Protein AF-A0A932XA72-F1 (afdb_monomer_lite)

Foldseek 3Di:
DAPLVLLVLLCVQDPQSVPPDSVVSVVVCVLQVWDDDPQKIWTALPPPRDIDMDGSVQVSNQRDSLSRHDPVVVVVVVVVDDDD

pLDDT: mean 87.44, std 14.62, range [32.56, 97.31]

Radius of gyration: 13.33 Å; chains: 1; bounding box: 38×28×25 Å

Secondary structure (DSSP, 8-state):
--HHHHHHHHHHH-TTGGGS-HHHHHHHHHHTT-EEETTEEEEE-TTT--EEEEEHHHHTT--STGGG--H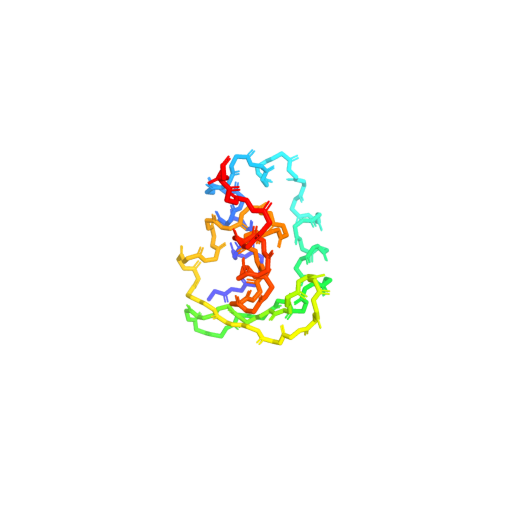HHHHHHHTTS---

Structure (mmCIF, N/CA/C/O backbone):
data_AF-A0A932XA72-F1
#
_entry.id   AF-A0A932XA72-F1
#
loop_
_atom_site.group_PDB
_atom_site.id
_atom_site.type_symbol
_atom_site.label_atom_id
_atom_site.label_alt_id
_atom_site.label_comp_id
_atom_site.label_asym_id
_atom_site.label_entity_id
_atom_site.label_seq_id
_atom_site.pdbx_PDB_ins_code
_atom_site.Cartn_x
_atom_site.Cartn_y
_atom_site.Cartn_z
_atom_site.occupancy
_atom_site.B_iso_or_equiv
_atom_site.auth_seq_id
_atom_site.auth_comp_id
_atom_site.auth_asym_id
_atom_site.auth_atom_id
_atom_site.pdbx_PDB_model_num
ATOM 1 N N . MET A 1 1 ? -8.565 11.814 4.544 1.00 83.31 1 MET A N 1
ATOM 2 C CA . MET A 1 1 ? -7.801 11.384 3.366 1.00 83.31 1 MET A CA 1
ATOM 3 C C . MET A 1 1 ? -8.520 10.218 2.713 1.00 83.31 1 MET A C 1
ATOM 5 O O . MET A 1 1 ? -8.943 9.316 3.433 1.00 83.31 1 MET A O 1
ATOM 9 N N . ASP A 1 2 ? -8.692 10.241 1.395 1.00 89.56 2 ASP A N 1
ATOM 10 C CA . ASP A 1 2 ? -9.192 9.091 0.629 1.00 89.56 2 ASP A CA 1
ATOM 11 C C . ASP A 1 2 ? -8.054 8.278 -0.034 1.00 89.56 2 ASP A C 1
ATOM 13 O O . ASP A 1 2 ? -6.881 8.643 0.029 1.00 89.56 2 ASP A O 1
ATOM 17 N N . LEU A 1 3 ? -8.379 7.136 -0.657 1.00 91.31 3 LEU A N 1
ATOM 18 C CA . LEU A 1 3 ? -7.374 6.268 -1.296 1.00 91.31 3 LEU A CA 1
ATOM 19 C C . LEU A 1 3 ? -6.656 6.925 -2.486 1.00 91.31 3 LEU A C 1
ATOM 21 O O . LEU A 1 3 ? -5.529 6.542 -2.798 1.00 91.31 3 LEU A O 1
ATOM 25 N N . ARG A 1 4 ? -7.297 7.875 -3.177 1.00 93.25 4 ARG A N 1
ATOM 26 C CA . ARG A 1 4 ? -6.701 8.568 -4.327 1.00 93.25 4 ARG A CA 1
ATOM 27 C C . ARG A 1 4 ? -5.719 9.632 -3.862 1.00 93.25 4 ARG A C 1
ATOM 29 O O . ARG A 1 4 ? -4.645 9.733 -4.446 1.00 93.25 4 ARG A O 1
ATOM 36 N N . GLU A 1 5 ? -6.069 10.371 -2.814 1.00 93.69 5 GLU A N 1
ATOM 37 C CA . GLU A 1 5 ? -5.163 11.297 -2.132 1.00 93.69 5 GLU A CA 1
ATOM 38 C C . GLU A 1 5 ? -3.936 10.545 -1.609 1.00 93.69 5 GLU A C 1
ATOM 40 O O . GLU A 1 5 ? -2.815 10.891 -1.975 1.00 93.69 5 GLU A O 1
ATOM 45 N N . LEU A 1 6 ? -4.139 9.424 -0.901 1.00 93.62 6 LEU A N 1
ATOM 46 C CA . LEU A 1 6 ? -3.039 8.577 -0.430 1.00 93.62 6 LEU A CA 1
ATOM 47 C C . LEU A 1 6 ? -2.141 8.100 -1.581 1.00 93.62 6 LEU A C 1
ATOM 49 O O . LEU A 1 6 ? -0.921 8.113 -1.462 1.00 93.62 6 LEU A O 1
ATOM 53 N N . ALA A 1 7 ? -2.723 7.648 -2.695 1.00 94.38 7 ALA A N 1
ATOM 54 C CA . ALA A 1 7 ? -1.950 7.200 -3.854 1.00 94.38 7 ALA A CA 1
ATOM 55 C C . ALA A 1 7 ? -1.158 8.346 -4.508 1.00 94.38 7 ALA A C 1
ATOM 57 O O . ALA A 1 7 ? -0.048 8.122 -4.988 1.00 94.38 7 ALA A O 1
ATOM 58 N N . SER A 1 8 ? -1.709 9.563 -4.524 1.00 94.00 8 SER A N 1
ATOM 59 C CA . SER A 1 8 ? -1.021 10.755 -5.028 1.00 94.00 8 SER A CA 1
ATOM 60 C C . SER A 1 8 ? 0.170 11.127 -4.145 1.00 94.00 8 SER A C 1
ATOM 62 O O . SER A 1 8 ? 1.271 11.323 -4.663 1.00 94.00 8 SER A O 1
ATOM 64 N N . ASP A 1 9 ? -0.028 11.161 -2.827 1.00 93.56 9 ASP A N 1
ATOM 65 C CA . ASP A 1 9 ? 1.020 11.503 -1.861 1.00 93.56 9 ASP A CA 1
ATOM 66 C C . ASP A 1 9 ? 2.131 10.449 -1.857 1.00 93.56 9 ASP A C 1
ATOM 68 O O . ASP A 1 9 ? 3.308 10.782 -2.001 1.00 93.56 9 ASP A O 1
ATOM 72 N N . HIS A 1 10 ? 1.762 9.166 -1.815 1.00 94.12 10 HIS A N 1
ATOM 73 C CA . HIS A 1 10 ? 2.711 8.054 -1.887 1.00 94.12 10 HIS A CA 1
ATOM 74 C C . HIS A 1 10 ? 3.533 8.099 -3.184 1.00 94.12 10 HIS A C 1
ATOM 76 O O . HIS A 1 10 ? 4.754 7.953 -3.170 1.00 94.12 10 HIS A O 1
ATOM 82 N N . ARG A 1 11 ? 2.893 8.405 -4.319 1.00 93.81 11 ARG A N 1
ATOM 83 C CA . ARG A 1 11 ? 3.588 8.592 -5.600 1.00 93.81 11 ARG A CA 1
ATOM 84 C C . ARG A 1 11 ? 4.575 9.762 -5.579 1.00 93.81 11 ARG A C 1
ATOM 86 O O . ARG A 1 11 ? 5.590 9.697 -6.266 1.00 93.81 11 ARG A O 1
ATOM 93 N N . GLY A 1 12 ? 4.267 10.832 -4.847 1.00 91.75 12 GLY A N 1
ATOM 94 C CA . GLY A 1 12 ? 5.146 11.993 -4.692 1.00 91.75 12 GLY A CA 1
ATOM 95 C C . GLY A 1 12 ? 6.353 11.731 -3.788 1.00 91.75 12 G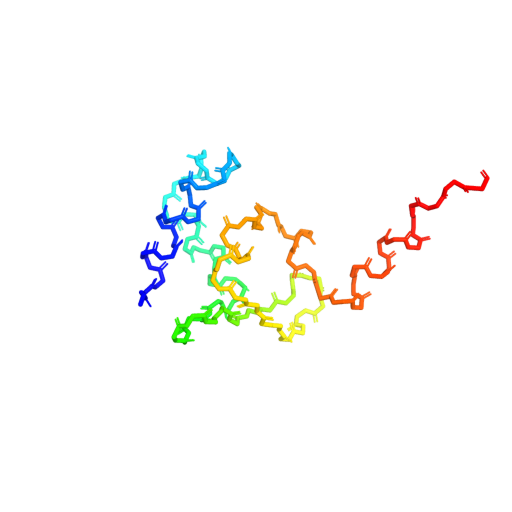LY A C 1
ATOM 96 O O . GLY A 1 12 ? 7.401 12.339 -3.993 1.00 91.75 12 GLY A O 1
ATOM 97 N N . MET A 1 13 ? 6.216 10.818 -2.824 1.00 90.25 13 MET A N 1
ATOM 98 C CA . MET A 1 13 ? 7.257 10.482 -1.844 1.00 90.25 13 MET A CA 1
ATOM 99 C C . MET A 1 13 ? 8.139 9.295 -2.261 1.00 90.25 13 MET A C 1
ATOM 101 O O . MET A 1 13 ? 9.248 9.154 -1.751 1.00 90.25 13 MET A O 1
ATOM 105 N N . SER A 1 14 ? 7.687 8.485 -3.222 1.00 87.44 14 SER A N 1
ATOM 106 C CA . SER A 1 14 ? 8.387 7.295 -3.707 1.00 87.44 14 SER A CA 1
ATOM 107 C C . SER A 1 14 ? 9.009 7.489 -5.092 1.00 87.44 14 SER A C 1
ATOM 109 O O . SER A 1 14 ? 8.311 7.689 -6.088 1.00 87.44 14 SER A O 1
ATOM 111 N N . ALA A 1 15 ? 10.324 7.290 -5.215 1.00 86.69 15 ALA A N 1
ATOM 112 C CA . ALA A 1 15 ? 10.997 7.278 -6.521 1.00 86.69 15 ALA A CA 1
ATOM 113 C C . ALA A 1 15 ? 10.594 6.075 -7.402 1.00 86.69 15 ALA A C 1
ATOM 115 O O . ALA A 1 15 ? 10.723 6.124 -8.633 1.00 86.69 15 ALA A O 1
ATOM 116 N N . VAL A 1 16 ? 10.126 4.985 -6.785 1.00 89.38 16 VAL A N 1
ATOM 117 C CA . VAL A 1 16 ? 9.654 3.783 -7.481 1.00 89.38 16 VAL A CA 1
ATOM 118 C C . VAL A 1 16 ? 8.247 4.022 -8.019 1.00 89.38 16 VAL A C 1
ATOM 120 O O . VAL A 1 16 ? 8.029 3.917 -9.230 1.00 89.38 16 VAL A O 1
ATOM 123 N N . LEU A 1 17 ? 7.314 4.411 -7.148 1.00 91.00 17 LEU A N 1
ATOM 124 C CA . LEU A 1 17 ? 5.917 4.620 -7.518 1.00 91.00 17 LEU A CA 1
ATOM 125 C C . LEU A 1 17 ? 5.726 5.875 -8.376 1.00 91.00 17 LEU A C 1
ATOM 127 O O . LEU A 1 17 ? 4.799 5.909 -9.182 1.00 91.00 17 LEU A O 1
ATOM 131 N N . ALA A 1 18 ? 6.631 6.862 -8.326 1.00 92.25 18 ALA A N 1
ATOM 132 C CA . ALA A 1 18 ? 6.638 7.999 -9.255 1.00 92.25 18 ALA A CA 1
ATOM 133 C C . ALA A 1 18 ? 6.618 7.567 -10.735 1.00 92.25 18 ALA A C 1
ATOM 135 O O . ALA A 1 18 ? 6.042 8.256 -11.584 1.00 92.25 18 ALA A O 1
ATOM 136 N N . LYS A 1 19 ? 7.208 6.407 -11.054 1.00 93.69 19 LYS A N 1
ATOM 137 C CA . LYS A 1 19 ? 7.236 5.837 -12.412 1.00 93.69 19 LYS A CA 1
ATOM 138 C C . LYS A 1 19 ? 5.938 5.121 -12.787 1.00 93.69 19 LYS A C 1
ATOM 140 O O . LYS A 1 19 ? 5.720 4.839 -13.962 1.00 93.69 19 LYS A O 1
ATOM 145 N N . TRP A 1 20 ? 5.096 4.806 -11.807 1.00 93.25 20 TRP A N 1
ATOM 146 C CA . TRP A 1 20 ? 3.837 4.105 -12.010 1.00 93.25 20 TRP A CA 1
ATOM 147 C C . TRP A 1 20 ? 2.741 5.103 -12.378 1.00 93.25 20 TRP A C 1
ATOM 149 O O . TRP A 1 20 ? 2.700 6.245 -11.905 1.00 93.25 20 TRP A O 1
ATOM 159 N N . GLN A 1 21 ? 1.826 4.657 -13.234 1.00 93.56 21 GLN A N 1
ATOM 160 C CA . GLN A 1 21 ? 0.586 5.375 -13.486 1.00 93.56 21 GLN A CA 1
ATOM 161 C C . GLN A 1 21 ? -0.288 5.326 -12.223 1.00 93.56 21 GLN A C 1
ATOM 163 O O . GLN A 1 21 ? -0.323 4.284 -11.563 1.00 93.56 21 GLN A O 1
ATOM 168 N N . PRO A 1 22 ? -1.065 6.379 -11.906 1.00 90.62 22 PRO A N 1
ATOM 169 C CA . PRO A 1 22 ? -1.942 6.382 -10.730 1.00 90.62 22 PRO A CA 1
ATOM 170 C C . PRO A 1 22 ? -2.864 5.155 -10.646 1.00 90.62 22 PRO A C 1
ATOM 172 O O . PRO A 1 22 ? -3.070 4.599 -9.571 1.00 90.62 22 PRO A O 1
ATOM 175 N N . GLY A 1 23 ? -3.360 4.671 -11.790 1.00 93.38 23 GLY A N 1
ATOM 176 C CA . GLY A 1 23 ? -4.178 3.457 -11.852 1.00 93.38 23 GLY A CA 1
ATOM 177 C C . GLY A 1 23 ? -3.447 2.181 -11.414 1.00 93.38 23 GLY A C 1
ATOM 178 O O . GLY A 1 23 ? -4.072 1.311 -10.821 1.00 93.38 23 GLY A O 1
ATOM 179 N N . GLN A 1 24 ? -2.133 2.073 -11.641 1.00 95.00 24 GLN A N 1
ATOM 180 C CA . GLN A 1 24 ? -1.343 0.914 -11.201 1.00 95.00 24 GLN A CA 1
ATOM 181 C C . GLN A 1 24 ? -1.186 0.890 -9.679 1.00 95.00 24 GLN A C 1
ATOM 183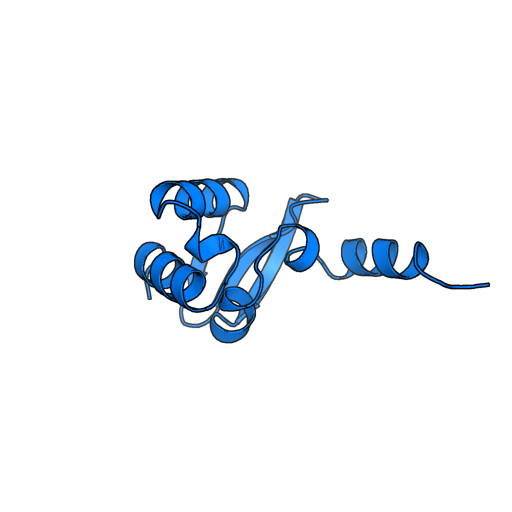 O O . GLN A 1 24 ? -1.279 -0.173 -9.077 1.00 95.00 24 GLN A O 1
ATOM 188 N N . ILE A 1 25 ? -1.011 2.058 -9.055 1.00 94.50 25 ILE A N 1
ATOM 189 C CA . ILE A 1 25 ? -0.925 2.180 -7.593 1.00 94.50 25 ILE A CA 1
ATOM 190 C C . ILE A 1 25 ? -2.263 1.792 -6.956 1.00 94.50 25 ILE A C 1
ATOM 192 O O . ILE A 1 25 ? -2.293 1.046 -5.985 1.00 94.50 25 ILE A O 1
ATOM 196 N N . LEU A 1 26 ? -3.384 2.230 -7.539 1.00 95.31 26 LEU A N 1
ATOM 197 C CA . LEU A 1 26 ? -4.717 1.865 -7.052 1.00 95.31 26 LEU A CA 1
ATOM 198 C C . LEU A 1 26 ? -5.020 0.367 -7.203 1.00 95.31 26 LEU A C 1
ATOM 200 O O . LEU A 1 26 ? -5.646 -0.211 -6.318 1.00 95.31 26 LEU A O 1
ATOM 204 N N . LEU A 1 27 ? -4.580 -0.267 -8.296 1.00 96.00 27 LEU A N 1
ATOM 205 C CA . LEU A 1 27 ? -4.692 -1.721 -8.466 1.00 96.00 27 LEU A CA 1
ATOM 206 C C . LEU A 1 27 ? -3.858 -2.465 -7.422 1.00 96.00 27 LEU A C 1
ATOM 208 O O . LEU A 1 27 ? -4.358 -3.377 -6.774 1.00 96.00 27 LEU A O 1
ATOM 212 N N . TRP A 1 28 ? -2.625 -2.018 -7.196 1.00 94.94 28 TRP A N 1
ATOM 213 C CA . TRP A 1 28 ? -1.764 -2.577 -6.160 1.00 94.94 28 TRP A CA 1
ATOM 214 C C . TRP A 1 28 ? -2.371 -2.433 -4.756 1.00 94.94 28 TRP A C 1
ATOM 216 O O . TRP A 1 28 ? -2.391 -3.387 -3.982 1.00 94.94 28 TRP A O 1
ATOM 226 N N . TYR A 1 29 ? -2.959 -1.277 -4.442 1.00 95.88 29 TYR A N 1
ATOM 227 C CA . TYR A 1 29 ? -3.708 -1.076 -3.200 1.00 95.88 29 TYR A CA 1
ATOM 228 C C . TYR A 1 29 ? -4.901 -2.028 -3.073 1.00 95.88 29 TYR A C 1
ATOM 230 O O . TYR A 1 29 ? -5.175 -2.518 -1.978 1.00 95.88 29 TYR A O 1
ATOM 238 N N . ALA A 1 30 ? -5.606 -2.305 -4.172 1.00 95.69 30 ALA A N 1
ATOM 239 C CA . ALA A 1 30 ? -6.721 -3.244 -4.173 1.00 95.69 30 ALA A CA 1
ATOM 240 C C . ALA A 1 30 ? -6.259 -4.683 -3.891 1.00 95.69 30 ALA A C 1
ATOM 242 O O . ALA A 1 30 ? -6.878 -5.356 -3.065 1.00 95.69 30 ALA A O 1
ATOM 243 N N . ASP A 1 31 ? -5.150 -5.123 -4.496 1.00 95.31 31 ASP A N 1
ATOM 244 C CA . ASP A 1 31 ? -4.556 -6.447 -4.245 1.00 95.31 31 ASP A CA 1
ATOM 245 C C . ASP A 1 31 ? -4.167 -6.628 -2.770 1.00 95.31 31 ASP A C 1
ATOM 247 O O . ASP A 1 31 ? -4.310 -7.708 -2.192 1.00 95.31 31 ASP A O 1
ATOM 251 N N . LEU A 1 32 ? -3.726 -5.541 -2.137 1.00 95.62 32 LEU A N 1
ATOM 252 C CA . LEU A 1 32 ? -3.363 -5.496 -0.727 1.00 95.62 32 LEU A CA 1
ATOM 253 C C . LEU A 1 32 ? -4.551 -5.220 0.213 1.00 95.62 32 LEU A C 1
ATOM 255 O O . LEU A 1 32 ? -4.340 -5.149 1.421 1.00 95.62 32 LEU A O 1
ATOM 259 N N . ASP A 1 33 ? -5.788 -5.079 -0.283 1.00 96.81 33 ASP A N 1
ATOM 260 C CA . ASP A 1 33 ? -6.975 -4.704 0.518 1.00 96.81 33 ASP A CA 1
ATOM 261 C C . ASP A 1 33 ? -6.694 -3.456 1.387 1.00 96.81 33 ASP A C 1
ATOM 263 O O . ASP A 1 33 ? -7.023 -3.422 2.576 1.00 96.81 33 ASP A O 1
ATOM 267 N N . VAL A 1 34 ? -6.029 -2.448 0.799 1.00 96.50 34 VAL A N 1
ATOM 268 C CA . VAL A 1 34 ? -5.656 -1.199 1.480 1.00 96.50 34 VAL A CA 1
ATOM 269 C C . VAL A 1 34 ? -6.907 -0.409 1.834 1.00 96.50 34 VAL A C 1
ATOM 271 O O . VAL A 1 34 ? -7.762 -0.124 0.993 1.00 96.50 34 VAL A O 1
ATOM 274 N N . ARG A 1 35 ? -6.994 0.001 3.097 1.00 96.31 35 ARG A N 1
ATOM 275 C CA . ARG A 1 35 ? -8.058 0.858 3.622 1.00 96.31 35 ARG A CA 1
ATOM 276 C C . ARG A 1 35 ? -7.459 1.941 4.493 1.00 96.31 35 ARG A C 1
ATOM 278 O O . ARG A 1 35 ? -6.583 1.661 5.309 1.00 96.31 35 ARG A O 1
ATOM 285 N N . VAL A 1 36 ? -7.993 3.147 4.355 1.00 94.94 36 VAL A N 1
ATOM 286 C CA . VAL A 1 36 ? -7.607 4.310 5.155 1.00 94.94 36 VAL A CA 1
ATOM 287 C C . VAL A 1 36 ? -8.717 4.610 6.148 1.00 94.94 36 VAL A C 1
ATOM 289 O O . VAL A 1 36 ? -9.889 4.677 5.777 1.00 94.94 36 VAL A O 1
ATOM 292 N N . SER A 1 37 ? -8.350 4.784 7.412 1.00 94.25 37 SER A N 1
ATOM 293 C CA . SER A 1 37 ? -9.249 5.250 8.462 1.00 94.25 37 SER A CA 1
ATOM 294 C C . SER A 1 37 ? -8.503 6.260 9.320 1.00 94.25 37 SER A C 1
ATOM 296 O O . SER A 1 37 ? -7.559 5.895 10.022 1.00 94.25 37 SER A O 1
ATOM 298 N N . ASN A 1 38 ? -8.940 7.521 9.279 1.00 89.50 38 ASN A N 1
ATOM 299 C CA . ASN A 1 38 ? -8.217 8.654 9.864 1.00 89.50 38 ASN A CA 1
ATOM 300 C C . ASN A 1 38 ? -6.769 8.693 9.331 1.00 89.50 38 ASN A C 1
ATOM 302 O O . ASN A 1 38 ? -6.589 8.749 8.117 1.00 89.50 38 ASN A O 1
ATOM 306 N N . ASP A 1 39 ? -5.773 8.580 10.214 1.00 92.12 39 ASP A N 1
ATOM 307 C CA . ASP A 1 39 ? -4.338 8.600 9.882 1.00 92.12 39 ASP A CA 1
ATOM 308 C C . ASP A 1 39 ? -3.700 7.201 9.873 1.00 92.12 39 ASP A C 1
ATOM 310 O O . ASP A 1 39 ? -2.483 7.049 9.978 1.00 92.12 39 ASP A O 1
ATOM 314 N N . THR A 1 40 ? -4.513 6.146 9.788 1.00 95.75 40 THR A N 1
ATOM 315 C CA . THR A 1 40 ? -4.045 4.755 9.764 1.00 95.75 40 THR A CA 1
ATOM 316 C C . THR A 1 40 ? -4.384 4.090 8.438 1.00 95.75 40 THR A C 1
ATOM 318 O O . THR A 1 40 ? -5.525 4.145 7.971 1.00 95.75 40 THR A O 1
ATOM 321 N N . VAL A 1 41 ? -3.393 3.409 7.866 1.00 96.88 41 VAL A N 1
ATOM 322 C CA . VAL A 1 41 ? -3.541 2.535 6.706 1.00 96.88 41 VAL A CA 1
ATOM 323 C C . VAL A 1 41 ? -3.529 1.095 7.189 1.00 96.88 41 VAL A C 1
ATOM 325 O O . VAL A 1 41 ? -2.563 0.650 7.801 1.00 96.88 41 VAL A O 1
ATOM 328 N N . SER A 1 42 ? -4.599 0.362 6.904 1.00 97.19 42 SER A N 1
ATOM 329 C CA . SER A 1 42 ? -4.664 -1.089 7.095 1.00 97.19 42 SER A CA 1
ATOM 330 C C . SER A 1 42 ? -4.570 -1.791 5.750 1.00 97.19 42 SER A C 1
ATOM 332 O O . SER A 1 42 ? -5.143 -1.309 4.776 1.00 97.19 42 SER A O 1
ATOM 334 N N . TYR A 1 43 ? -3.851 -2.905 5.692 1.00 96.69 43 TYR A N 1
ATOM 335 C CA . TYR A 1 43 ? -3.598 -3.644 4.459 1.00 96.69 43 TYR A CA 1
ATOM 336 C C . TYR A 1 43 ? -3.235 -5.107 4.768 1.00 96.69 43 TYR A C 1
ATOM 338 O O . TYR A 1 43 ? -3.081 -5.499 5.930 1.00 96.69 43 TYR A O 1
ATOM 346 N N . ARG A 1 44 ? -3.130 -5.948 3.740 1.00 97.31 44 ARG A N 1
ATOM 347 C CA . ARG A 1 44 ? -2.706 -7.350 3.839 1.00 97.31 44 ARG A CA 1
ATOM 348 C C . ARG A 1 44 ? -1.235 -7.488 3.500 1.00 97.31 44 ARG A C 1
ATOM 350 O O . ARG A 1 44 ? -0.772 -6.966 2.492 1.00 97.31 44 ARG A O 1
ATOM 357 N N . CYS A 1 45 ? -0.519 -8.254 4.313 1.00 95.25 45 CYS A N 1
ATOM 358 C CA . CYS A 1 45 ? 0.841 -8.671 4.016 1.00 95.25 45 CYS A CA 1
ATOM 359 C C . CYS A 1 45 ? 0.873 -9.369 2.642 1.00 95.25 45 CYS A C 1
ATOM 361 O O . CYS A 1 45 ? 0.181 -10.378 2.479 1.00 95.25 45 CYS A O 1
ATOM 363 N N . PRO A 1 46 ? 1.690 -8.903 1.681 1.00 93.69 46 PRO A N 1
ATOM 364 C CA . PRO A 1 46 ? 1.770 -9.526 0.360 1.00 93.69 46 PRO A CA 1
ATOM 365 C C . PRO A 1 46 ? 2.301 -10.969 0.391 1.00 93.69 46 PRO A C 1
ATOM 367 O O . PRO A 1 46 ? 2.117 -11.703 -0.573 1.00 93.69 46 PRO A O 1
ATOM 370 N N . HIS A 1 47 ? 2.982 -11.375 1.471 1.00 93.44 47 HIS A N 1
ATOM 371 C CA . HIS A 1 47 ? 3.544 -12.721 1.610 1.00 93.44 47 HIS A CA 1
ATOM 372 C C . HIS A 1 47 ? 2.548 -13.733 2.187 1.00 93.44 47 HIS A C 1
ATOM 374 O O . HIS A 1 47 ? 2.322 -14.787 1.603 1.00 93.44 47 HIS A O 1
ATOM 380 N N . CYS A 1 48 ? 1.952 -13.415 3.340 1.00 94.06 48 CYS A N 1
ATOM 381 C CA . CYS A 1 48 ? 1.132 -14.358 4.108 1.00 94.06 48 CYS A CA 1
ATOM 382 C C . CYS A 1 48 ? -0.352 -13.973 4.190 1.00 94.06 48 CYS A C 1
ATOM 384 O O . CYS A 1 48 ? -1.152 -14.715 4.753 1.00 94.06 48 CYS A O 1
ATOM 386 N N . GLY A 1 49 ? -0.741 -12.805 3.668 1.00 95.31 49 GLY A N 1
ATOM 387 C CA . GLY A 1 49 ? -2.121 -12.313 3.691 1.00 95.31 49 GLY A CA 1
ATOM 388 C C . GLY A 1 49 ? -2.606 -11.790 5.048 1.00 95.31 49 GLY A C 1
ATOM 389 O O . GLY A 1 49 ? -3.726 -11.278 5.128 1.00 95.31 49 GLY A O 1
ATOM 390 N N . SER A 1 50 ? -1.791 -11.880 6.106 1.00 95.19 50 SER A N 1
ATOM 391 C CA . SER A 1 50 ? -2.123 -11.353 7.435 1.00 95.19 50 SER A CA 1
ATOM 392 C C . SER A 1 50 ? -2.420 -9.859 7.388 1.00 95.19 50 SER A C 1
ATOM 394 O O . SER A 1 50 ? -1.740 -9.100 6.698 1.00 95.19 50 SER A O 1
ATOM 396 N N . LYS A 1 51 ? -3.428 -9.425 8.148 1.00 95.50 51 LYS A N 1
ATOM 397 C CA . LYS A 1 51 ? -3.767 -8.005 8.256 1.00 95.50 51 LYS A CA 1
ATOM 398 C C . LYS A 1 51 ? -2.734 -7.279 9.102 1.00 95.50 51 LYS A C 1
ATOM 400 O O . LYS A 1 51 ? -2.363 -7.743 10.175 1.00 95.50 51 LYS A O 1
ATOM 405 N N . THR A 1 52 ? -2.322 -6.124 8.620 1.00 94.81 52 THR A N 1
ATOM 406 C CA . THR A 1 52 ? -1.362 -5.234 9.261 1.00 94.81 52 THR A CA 1
ATOM 407 C C . THR A 1 52 ? -1.862 -3.800 9.127 1.00 94.81 52 THR A C 1
ATOM 409 O O . THR A 1 52 ? -2.726 -3.505 8.295 1.00 94.81 52 THR A O 1
ATOM 412 N 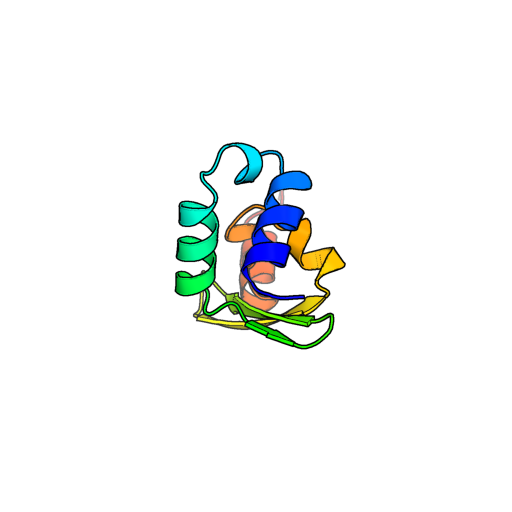N . ALA A 1 53 ? -1.376 -2.921 9.992 1.00 95.31 53 ALA A N 1
ATOM 413 C CA . ALA A 1 53 ? -1.709 -1.512 9.956 1.00 95.31 53 ALA A CA 1
ATOM 414 C C . ALA A 1 53 ? -0.508 -0.673 10.385 1.00 95.31 53 ALA A C 1
ATOM 416 O O . ALA A 1 53 ? 0.269 -1.091 11.241 1.00 95.31 53 ALA A O 1
ATOM 417 N N . MET A 1 54 ? -0.380 0.507 9.794 1.00 95.00 54 MET A N 1
ATOM 418 C CA . MET A 1 54 ? 0.644 1.494 10.132 1.00 95.00 54 MET A CA 1
ATOM 419 C C . MET A 1 54 ? 0.107 2.901 9.887 1.00 95.00 54 MET A C 1
ATOM 421 O O . MET A 1 54 ? -0.987 3.072 9.336 1.00 95.00 54 MET A O 1
ATOM 425 N N . ARG A 1 55 ? 0.851 3.921 10.309 1.00 95.94 55 ARG A N 1
ATOM 426 C CA . ARG A 1 55 ? 0.436 5.305 10.066 1.00 95.94 55 ARG A CA 1
ATOM 427 C C . ARG A 1 55 ? 0.545 5.651 8.586 1.00 95.94 55 ARG A C 1
ATOM 429 O O . ARG A 1 55 ? 1.417 5.138 7.892 1.00 95.94 55 ARG A O 1
ATOM 436 N N . VAL A 1 56 ? -0.309 6.558 8.115 1.00 94.31 56 VAL A N 1
ATOM 437 C CA . VAL A 1 56 ? -0.240 7.091 6.742 1.00 94.31 56 VAL A CA 1
ATOM 438 C C . VAL A 1 56 ? 1.161 7.625 6.435 1.00 94.31 56 VAL A C 1
ATOM 440 O O . VAL A 1 56 ? 1.716 7.281 5.398 1.00 94.31 56 VAL A O 1
ATOM 443 N N . GLU A 1 57 ? 1.750 8.388 7.361 1.00 92.75 57 GLU A N 1
AT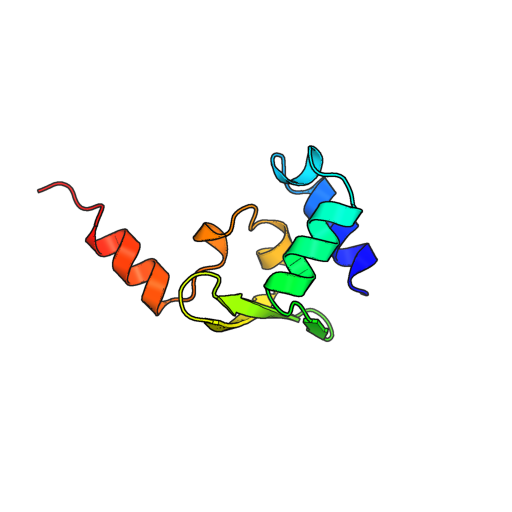OM 444 C CA . GLU A 1 57 ? 3.100 8.956 7.223 1.00 92.75 57 GLU A CA 1
ATOM 445 C C . GLU A 1 57 ? 4.190 7.891 7.040 1.00 92.75 57 GLU A C 1
ATOM 447 O O . GLU A 1 57 ? 5.147 8.114 6.315 1.00 92.75 57 GLU A O 1
ATOM 452 N N . GLU A 1 58 ? 4.033 6.712 7.642 1.00 92.81 58 GLU A N 1
ATOM 453 C CA . GLU A 1 58 ? 4.979 5.602 7.488 1.00 92.81 58 GLU A CA 1
ATOM 454 C C . GLU A 1 58 ? 4.731 4.843 6.181 1.00 92.81 58 GLU A C 1
ATOM 456 O O . GLU A 1 58 ? 5.677 4.447 5.498 1.00 92.81 58 GLU A O 1
ATOM 461 N N . PHE A 1 59 ? 3.454 4.664 5.826 1.00 93.75 59 PHE A N 1
ATOM 462 C CA . PHE A 1 59 ? 3.020 3.914 4.652 1.00 93.75 59 PHE A CA 1
ATOM 463 C C . PHE A 1 59 ? 3.464 4.564 3.341 1.00 93.75 59 PHE A C 1
ATOM 465 O O . PHE A 1 59 ? 3.884 3.854 2.436 1.00 93.75 59 PHE A O 1
ATOM 472 N N . ILE A 1 60 ? 3.415 5.897 3.243 1.00 92.50 60 ILE A N 1
ATOM 473 C CA . ILE A 1 60 ? 3.826 6.639 2.034 1.00 92.50 60 ILE A CA 1
ATOM 474 C C . ILE A 1 60 ? 5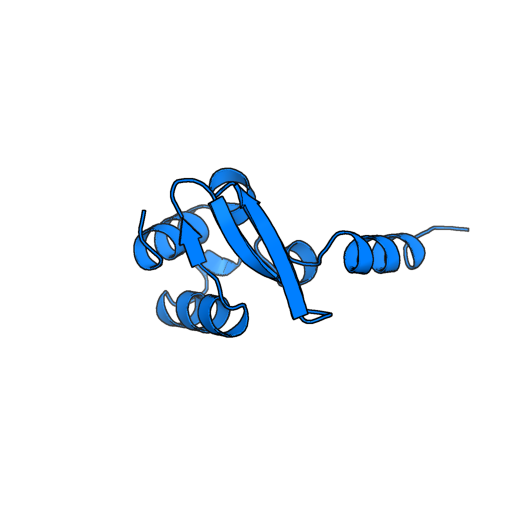.335 6.579 1.743 1.00 92.50 60 ILE A C 1
ATOM 476 O O . ILE A 1 60 ? 5.785 7.133 0.741 1.00 92.50 60 ILE A O 1
ATOM 480 N N . HIS A 1 61 ? 6.112 5.948 2.624 1.00 90.12 61 HIS A N 1
ATOM 481 C CA . HIS A 1 61 ? 7.533 5.672 2.437 1.00 90.12 61 HIS A CA 1
ATOM 482 C C . HIS A 1 61 ? 7.819 4.178 2.175 1.00 90.12 61 HIS A C 1
ATOM 484 O O . HIS A 1 61 ? 8.985 3.783 2.162 1.00 90.12 61 HIS A O 1
ATOM 490 N N . GLN A 1 62 ? 6.784 3.335 2.028 1.00 90.38 62 GLN A N 1
ATOM 491 C CA . GLN A 1 62 ? 6.920 1.900 1.753 1.00 90.38 62 GLN A CA 1
ATOM 492 C C . GLN A 1 62 ? 6.648 1.606 0.274 1.00 90.38 62 GLN A C 1
ATOM 494 O O . GLN A 1 62 ? 5.514 1.394 -0.161 1.00 90.38 62 GLN A O 1
ATOM 499 N N . ASP A 1 63 ? 7.724 1.519 -0.493 1.00 87.94 63 ASP A N 1
ATOM 500 C CA . ASP A 1 63 ? 7.666 1.588 -1.951 1.00 87.94 63 ASP A CA 1
ATOM 501 C C . ASP A 1 63 ? 7.557 0.215 -2.634 1.00 87.94 63 ASP A C 1
ATOM 503 O O . ASP A 1 63 ? 7.377 0.127 -3.854 1.00 87.94 63 ASP A O 1
ATOM 507 N N . THR A 1 64 ? 7.716 -0.873 -1.874 1.00 82.88 64 THR A N 1
ATOM 508 C CA . THR A 1 64 ? 7.731 -2.241 -2.400 1.00 82.88 64 THR A CA 1
ATOM 509 C C . THR A 1 64 ? 6.872 -3.205 -1.586 1.00 82.88 64 THR A C 1
ATOM 511 O O . THR A 1 64 ? 6.548 -2.986 -0.422 1.00 82.88 64 THR A O 1
ATOM 514 N N . ASN A 1 65 ? 6.548 -4.358 -2.180 1.00 81.56 65 ASN A N 1
ATOM 515 C CA . ASN A 1 65 ? 5.884 -5.440 -1.450 1.00 81.56 65 ASN A CA 1
ATOM 516 C C . ASN A 1 65 ? 6.705 -5.931 -0.246 1.00 81.56 65 ASN A C 1
ATOM 518 O O . ASN A 1 65 ? 6.117 -6.299 0.764 1.00 81.56 65 ASN A O 1
ATOM 522 N N . LEU A 1 66 ? 8.039 -5.944 -0.332 1.00 83.81 66 LEU A N 1
ATOM 523 C CA . LEU A 1 66 ? 8.900 -6.399 0.768 1.00 83.81 66 LEU A CA 1
ATOM 524 C C . LEU A 1 66 ? 8.793 -5.462 1.977 1.00 83.81 66 LEU A C 1
ATOM 526 O O . LEU A 1 66 ? 8.670 -5.924 3.111 1.00 83.81 66 LEU A O 1
ATOM 530 N N . ASP A 1 67 ? 8.728 -4.159 1.718 1.00 86.62 67 ASP A N 1
ATOM 531 C CA . ASP A 1 67 ? 8.544 -3.110 2.727 1.00 86.62 67 ASP A CA 1
ATOM 532 C C . ASP A 1 67 ? 7.197 -3.219 3.456 1.00 86.62 67 ASP A C 1
ATOM 534 O O . ASP A 1 67 ? 7.020 -2.721 4.567 1.00 86.62 67 ASP A O 1
ATOM 538 N N . LEU A 1 68 ? 6.240 -3.926 2.858 1.00 91.25 68 LEU A N 1
ATOM 539 C CA . LEU A 1 68 ? 4.908 -4.148 3.401 1.00 91.25 68 LEU A CA 1
ATOM 540 C C . LEU A 1 68 ? 4.745 -5.508 4.094 1.00 91.25 68 LEU A C 1
ATOM 542 O O . LEU A 1 68 ? 3.662 -5.806 4.597 1.00 91.25 68 LEU A O 1
ATOM 546 N N . TYR A 1 69 ? 5.786 -6.334 4.201 1.00 93.00 69 TYR A N 1
ATOM 547 C CA . TYR A 1 69 ? 5.683 -7.602 4.932 1.00 93.00 69 TYR A CA 1
ATOM 548 C C . TYR A 1 69 ? 5.286 -7.370 6.401 1.00 93.00 69 TYR A C 1
ATOM 550 O O . TYR A 1 69 ? 5.614 -6.344 7.001 1.00 93.00 69 TYR A O 1
ATOM 558 N N . CYS A 1 70 ? 4.541 -8.294 7.010 1.00 91.00 70 CYS A N 1
ATOM 559 C CA . CYS A 1 70 ? 4.273 -8.221 8.450 1.00 91.00 70 CYS A CA 1
ATOM 560 C C . CYS A 1 70 ? 5.547 -8.535 9.258 1.00 91.00 70 CYS A C 1
ATOM 562 O O . CYS A 1 70 ? 6.535 -9.002 8.691 1.00 91.00 70 CYS A O 1
ATOM 564 N N . SER A 1 71 ? 5.525 -8.295 10.574 1.00 87.69 71 SER A N 1
ATOM 565 C CA . SER A 1 71 ? 6.658 -8.570 11.477 1.00 87.69 71 SER A CA 1
ATOM 566 C C . SER A 1 71 ? 7.211 -9.985 11.316 1.00 87.69 71 SER A C 1
ATOM 568 O O . SER A 1 71 ? 8.418 -10.151 11.180 1.00 87.69 71 SER A O 1
ATOM 570 N N . GLU A 1 72 ? 6.324 -10.977 11.240 1.00 87.19 72 GLU A N 1
ATOM 571 C CA . GLU A 1 72 ? 6.696 -12.388 11.108 1.00 87.19 72 GLU A CA 1
ATOM 572 C C . GLU A 1 72 ? 7.446 -12.648 9.795 1.00 87.19 72 GLU A C 1
ATOM 574 O O . GLU A 1 72 ? 8.538 -13.207 9.793 1.00 87.19 72 GLU A O 1
ATOM 579 N N . CYS A 1 73 ? 6.915 -12.154 8.672 1.00 88.19 73 CYS A N 1
ATOM 580 C CA . CYS A 1 73 ? 7.530 -12.348 7.357 1.00 88.19 73 CYS A CA 1
ATOM 581 C C . CYS A 1 73 ? 8.805 -11.513 7.167 1.00 88.19 73 CYS A C 1
ATOM 583 O O . CYS A 1 73 ? 9.680 -11.901 6.396 1.00 88.19 73 CYS A O 1
ATOM 585 N N . ARG A 1 74 ? 8.929 -10.362 7.844 1.00 82.25 74 ARG A N 1
ATOM 586 C CA . ARG A 1 74 ? 10.181 -9.587 7.866 1.00 82.25 74 ARG A CA 1
ATOM 587 C C . ARG A 1 74 ? 11.257 -10.293 8.685 1.00 82.25 74 ARG A C 1
ATOM 589 O O . ARG A 1 74 ? 12.400 -10.326 8.241 1.00 82.25 74 ARG A O 1
ATOM 596 N N . GLY A 1 75 ? 10.894 -10.882 9.826 1.00 69.06 75 GLY A N 1
ATOM 597 C CA . GLY A 1 75 ? 11.805 -11.680 10.651 1.00 69.06 75 GLY A CA 1
ATOM 598 C C . GLY A 1 75 ? 12.443 -12.826 9.861 1.00 69.06 75 GLY A C 1
ATOM 599 O O . GLY A 1 75 ? 13.661 -12.974 9.877 1.00 69.06 75 GLY A O 1
ATOM 600 N N . GLU A 1 76 ? 11.653 -13.537 9.048 1.00 59.22 76 GLU A N 1
ATOM 601 C CA . GLU A 1 76 ? 12.165 -14.598 8.163 1.00 59.22 76 GLU A CA 1
ATOM 602 C C . GLU A 1 76 ? 13.151 -14.101 7.086 1.00 59.22 76 GLU A C 1
ATOM 604 O O . GLU A 1 76 ? 14.018 -14.857 6.644 1.00 59.22 76 GLU A O 1
ATOM 609 N N . LEU A 1 77 ? 13.037 -12.845 6.635 1.00 56.84 77 LEU A N 1
ATOM 610 C CA . LEU A 1 77 ? 13.989 -12.244 5.692 1.00 56.84 77 LEU A CA 1
ATOM 611 C C . LEU A 1 77 ? 15.296 -11.844 6.386 1.00 56.84 77 LEU A C 1
ATOM 613 O O . LEU A 1 77 ? 16.367 -12.025 5.807 1.00 56.84 77 LEU A O 1
ATOM 617 N N . SER A 1 78 ? 15.219 -11.338 7.621 1.00 53.47 78 SER A N 1
ATOM 618 C CA . SER A 1 78 ? 16.396 -11.025 8.440 1.00 53.47 78 SER A CA 1
ATOM 619 C C . SER A 1 78 ? 17.204 -12.280 8.784 1.00 53.47 78 SER A C 1
ATOM 621 O O . SER A 1 78 ? 18.430 -12.247 8.693 1.00 53.47 78 SER A O 1
ATOM 623 N N . ASP A 1 79 ? 16.539 -13.407 9.052 1.00 51.47 79 ASP A N 1
ATOM 624 C CA . ASP A 1 79 ? 17.198 -14.696 9.319 1.00 51.47 79 ASP A CA 1
ATOM 625 C C . ASP A 1 79 ? 17.864 -15.319 8.076 1.00 51.47 79 ASP A C 1
ATOM 627 O O . ASP A 1 79 ? 18.731 -16.186 8.194 1.00 51.47 79 ASP A O 1
ATOM 631 N N . ARG A 1 80 ? 17.511 -14.865 6.865 1.00 51.00 80 ARG A N 1
ATOM 632 C CA . ARG A 1 80 ? 18.141 -15.296 5.600 1.00 51.00 80 ARG A CA 1
ATOM 633 C C . ARG A 1 80 ? 19.284 -14.385 5.135 1.00 51.00 80 ARG A C 1
ATOM 635 O O . ARG A 1 80 ? 19.887 -14.666 4.102 1.00 51.00 80 ARG A O 1
ATOM 642 N N . GLY A 1 81 ? 19.579 -13.315 5.875 1.00 48.22 81 GLY A N 1
ATOM 643 C CA . GLY A 1 81 ? 20.548 -12.275 5.513 1.00 48.22 81 GLY A CA 1
ATOM 644 C C . GLY A 1 81 ? 21.679 -12.057 6.521 1.00 48.22 81 GLY A C 1
ATOM 645 O O . GLY A 1 81 ? 22.245 -10.967 6.553 1.00 48.22 81 GLY A O 1
ATOM 646 N N . GLY A 1 82 ? 22.013 -13.047 7.352 1.00 32.56 82 GLY A N 1
ATOM 647 C CA . GLY A 1 82 ? 23.165 -12.961 8.254 1.00 32.56 82 GLY A CA 1
ATOM 648 C C . GLY A 1 82 ? 24.475 -13.400 7.577 1.00 32.56 82 GLY A C 1
ATOM 649 O O . GLY A 1 82 ? 24.501 -14.489 7.000 1.00 32.56 82 GLY A O 1
ATOM 650 N N . PRO A 1 83 ? 25.577 -12.625 7.656 1.00 43.31 83 PRO A N 1
ATOM 651 C CA . PRO A 1 83 ? 26.906 -13.173 7.425 1.00 43.31 83 PRO A CA 1
ATOM 652 C C . PRO A 1 83 ? 27.284 -14.060 8.622 1.00 43.31 83 PRO A C 1
ATOM 654 O O . PRO A 1 83 ? 27.305 -13.595 9.763 1.00 43.31 83 PRO A O 1
ATOM 657 N N . GLY A 1 84 ? 27.557 -15.335 8.347 1.00 35.53 84 GLY A N 1
ATOM 658 C CA . GLY A 1 84 ? 28.455 -16.169 9.149 1.00 35.53 84 GLY A CA 1
ATOM 659 C C . GLY A 1 84 ? 29.853 -16.145 8.550 1.00 35.53 84 GLY A C 1
ATOM 660 O O . GLY A 1 84 ? 29.947 -15.945 7.316 1.00 35.53 84 GLY A O 1
#

Sequence (84 aa):
MDLRELASDHRGMSAVLAKWQPGQILLWYADLDVRVSNDTVSYRCPHCGSKTAMRVEEFIHQDTNLDLYCSECRGELSDRGGPG